Protein 3E8Y (pdb70)

Foldseek 3Di:
DDDQVVLQVVCVVVPFDGFDQDPNDTGTHD

Radius of gyration: 7.88 Å; Cα contacts (8 Å, |Δi|>4): 62; chains: 1; bounding box: 14×13×21 Å

Sequence (30 aa):
ACYSSSDCRRVKKCVAMGFSSGKKCINSSSKCKCYK

Nearest PDB structures (foldseek):
  3e8y-assembly1_X  TM=1.034E+00  e=2.416E-05  unclassified
  1r1g-assembly1_A  TM=9.721E-01  e=2.148E-04  unclassified
  1pjv-assembly1_A  TM=8.446E-01  e=4.876E-02  unclassified
  2ktx-assembly1_A  TM=8.166E-01  e=1.628E-01  Androctonus mauritanicus mauritanicus
  2k4u-assembly1_A  TM=7.925E-01  e=5.435E-01  Olivierus martensii

Secondary structure (DSSP, 8-state):
---HHHHHHHHHHTT-SEEEEETTEEEEE-

Solvent-accessible surface area: 2402 Å² total; per-residue (Å²): 118,29,145,81,76,86,1,65,102,115,0,79,88,130,65,70,76,30,7,77,43,88,127,92,102,45,105,48,120,191

B-factor: mean 12.41, std 4.9, range [6.98, 32.49]

Structure (mmCIF, N/CA/C/O backbone):
data_3E8Y
#
_entry.id   3E8Y
#
_cell.length_a   56.633
_cell.length_b   56.633
_cell.length_c   31.759
_cell.angle_alpha   90.00
_cell.angle_beta   90.00
_cell.angle_gamma   90.00
#
_symmetry.space_group_name_H-M   'I 41/a'
#
loop_
_entity.id
_entity.type
_entity.pdbx_description
1 polymer 'Potassium channel toxin alpha-KTx 19.1'
2 non-polymer 'CHLORIDE ION'
3 non-polymer 'SULFATE ION'
4 water water
#
loop_
_atom_site.group_PDB
_atom_site.id
_atom_site.type_symbol
_atom_site.label_atom_id
_atom_site.label_alt_id
_atom_site.label_comp_id
_atom_site.label_asym_id
_atom_site.label_entity_id
_atom_site.label_seq_id
_atom_site.pdbx_PDB_ins_code
_atom_site.Cartn_x
_atom_site.Cartn_y
_atom_site.Cartn_z
_atom_site.occupancy
_atom_site.B_iso_or_equiv
_atom_site.auth_seq_id
_atom_site.auth_comp_id
_atom_site.auth_asym_id
_atom_site.auth_atom_id
_atom_site.pdbx_PDB_model_num
ATOM 1 N N . ALA A 1 2 ? 50.332 -1.088 14.526 1.00 24.39 2 ALA X N 1
ATOM 2 C CA . ALA A 1 2 ? 48.936 -0.717 14.154 1.00 20.65 2 ALA X CA 1
ATOM 3 C C . ALA A 1 2 ? 48.968 -0.016 12.785 1.00 18.28 2 ALA X C 1
ATOM 4 O O . ALA A 1 2 ? 50.047 0.278 12.275 1.00 22.19 2 ALA X O 1
ATOM 6 N N . CYS A 1 3 ? 47.812 0.268 12.213 1.00 13.53 3 CYS X N 1
ATOM 7 C CA . CYS A 1 3 ? 47.733 1.082 11.020 1.00 11.75 3 CYS X CA 1
ATOM 8 C C . CYS A 1 3 ? 47.363 2.490 11.408 1.00 11.38 3 CYS X C 1
ATOM 9 O O . CYS A 1 3 ? 46.478 2.702 12.242 1.00 11.65 3 CYS X O 1
ATOM 12 N N . TYR A 1 4 ? 48.046 3.460 10.794 1.00 11.77 4 TYR X N 1
ATOM 13 C CA 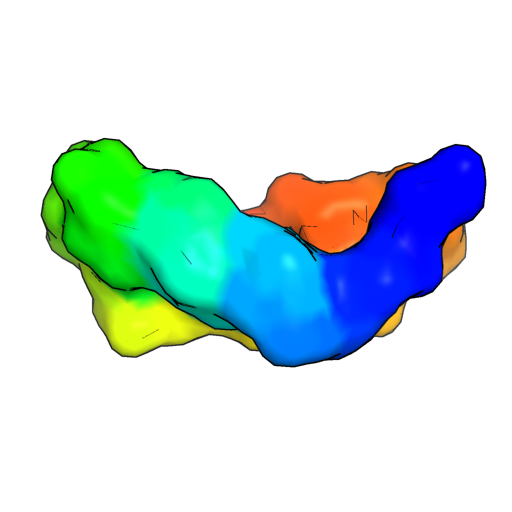. TYR A 1 4 ? 47.763 4.881 10.987 1.00 12.26 4 TYR X CA 1
ATOM 14 C C . TYR A 1 4 ? 47.473 5.469 9.636 1.00 12.16 4 TYR X C 1
ATOM 15 O O . TYR A 1 4 ? 48.247 5.301 8.679 1.00 12.34 4 TYR X O 1
ATOM 24 N N . SER A 1 5 ? 46.395 6.233 9.560 1.00 14.12 5 SER X N 1
ATOM 25 C CA . SER A 1 5 ? 45.878 6.735 8.304 1.00 15.31 5 SER X CA 1
ATOM 26 C C . SER A 1 5 ? 46.847 7.493 7.447 1.00 12.45 5 SER X C 1
ATOM 27 O O . SER A 1 5 ? 46.965 7.231 6.237 1.00 12.44 5 SER X O 1
ATOM 30 N N . SER A 1 6 ? 47.533 8.461 8.021 1.00 12.99 6 SER X N 1
ATOM 31 C CA A SER A 1 6 ? 48.396 9.307 7.252 0.50 12.91 6 SER X CA 1
ATOM 32 C CA B SER A 1 6 ? 48.382 9.298 7.159 0.50 12.46 6 SER X CA 1
ATOM 33 C C . SER A 1 6 ? 49.532 8.483 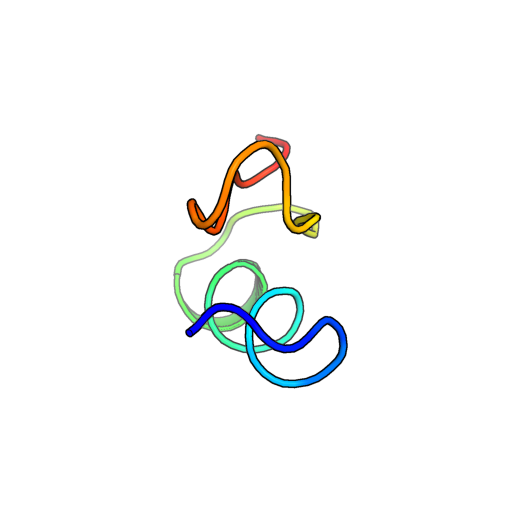6.642 1.00 11.18 6 SER X C 1
ATOM 34 O O . SER A 1 6 ? 49.861 8.599 5.442 1.00 11.70 6 SER X O 1
ATOM 39 N N . ASP A 1 7 ? 50.167 7.660 7.479 1.00 10.16 7 ASP X N 1
ATOM 40 C CA . ASP A 1 7 ? 51.262 6.851 6.991 1.00 9.44 7 ASP X CA 1
ATOM 41 C C . ASP A 1 7 ? 50.799 5.867 5.940 1.00 8.82 7 ASP X C 1
ATOM 42 O O . ASP A 1 7 ? 51.520 5.616 4.957 1.00 9.14 7 ASP X O 1
ATOM 47 N N . CYS A 1 8 ? 49.616 5.278 6.115 1.00 9.36 8 CYS X N 1
ATOM 48 C CA . CYS A 1 8 ? 49.108 4.328 5.147 1.00 9.13 8 CYS X CA 1
ATOM 49 C C . CYS A 1 8 ? 48.897 4.992 3.783 1.00 8.93 8 CYS X C 1
ATOM 50 O O . CYS A 1 8 ? 49.336 4.458 2.758 1.00 9.24 8 CYS X O 1
ATOM 53 N N . ARG A 1 9 ? 48.234 6.152 3.762 1.00 9.22 9 ARG X N 1
ATOM 54 C CA A ARG A 1 9 ? 48.055 6.837 2.508 0.50 9.06 9 ARG X CA 1
ATOM 55 C CA B ARG A 1 9 ? 48.042 6.854 2.493 0.50 10.13 9 ARG X CA 1
ATOM 56 C C . ARG A 1 9 ? 49.384 7.106 1.815 1.00 8.62 9 ARG X C 1
ATOM 57 O O . ARG A 1 9 ? 49.533 6.921 0.598 1.00 8.95 9 ARG X O 1
ATOM 64 N N . VAL A 1 10 ? 50.353 7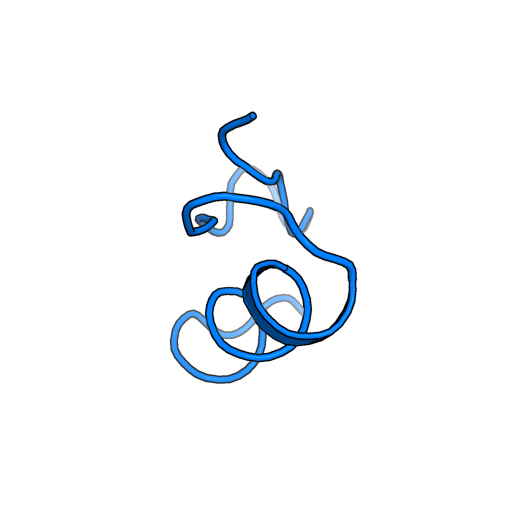.606 2.581 1.00 8.32 10 VAL X N 1
ATOM 65 C CA . VAL A 1 10 ? 51.645 7.994 2.027 1.00 8.29 10 VAL X CA 1
ATOM 66 C C . VAL A 1 10 ? 52.416 6.779 1.516 1.00 7.91 10 VAL X C 1
ATOM 67 O O . VAL A 1 10 ? 53.049 6.861 0.435 1.00 8.14 10 VAL X O 1
ATOM 71 N N . LYS A 1 11 ? 52.383 5.654 2.230 1.00 7.89 11 LYS X N 1
ATOM 72 C CA A LYS A 1 11 ? 52.975 4.402 1.752 0.50 7.89 11 LYS X CA 1
ATOM 73 C CA B LYS A 1 11 ? 53.048 4.464 1.703 0.50 7.99 11 LYS X CA 1
ATOM 74 C C . LYS A 1 11 ? 52.377 4.006 0.414 1.00 7.60 11 LYS X C 1
ATOM 75 O O . LYS A 1 11 ? 53.068 3.648 -0.541 1.00 8.14 11 LYS X O 1
ATOM 86 N N . CYS A 1 12 ? 51.036 4.020 0.362 1.00 7.41 12 CYS X N 1
ATOM 87 C CA . CYS A 1 12 ? 50.356 3.600 -0.844 1.00 7.50 12 CYS X CA 1
ATOM 88 C C . CYS A 1 12 ? 50.722 4.490 -2.038 1.00 7.54 12 CYS X C 1
ATOM 89 O O . CYS A 1 12 ? 51.020 3.983 -3.123 1.00 7.93 12 CYS X O 1
ATOM 92 N N . VAL A 1 13 ? 50.692 5.816 -1.842 1.00 7.83 13 VAL X N 1
ATOM 93 C CA . VAL A 1 13 ? 51.041 6.725 -2.939 1.00 7.75 13 VAL X CA 1
ATOM 94 C C . VAL A 1 13 ? 52.488 6.492 -3.360 1.00 7.81 13 VAL X C 1
ATOM 95 O O . VAL A 1 13 ? 52.808 6.498 -4.560 1.00 8.78 13 VAL X O 1
ATOM 99 N N . ALA A 1 14 ? 53.395 6.290 -2.398 1.00 7.81 14 ALA X N 1
ATOM 100 C CA . ALA A 1 14 ? 54.805 6.082 -2.730 1.00 8.54 14 ALA X CA 1
ATOM 101 C C . ALA A 1 14 ? 55.001 4.907 -3.665 1.00 8.56 14 ALA X C 1
ATOM 102 O O . ALA A 1 14 ? 55.914 4.934 -4.498 1.00 9.63 14 ALA X O 1
ATOM 104 N N . MET A 1 15 ? 54.172 3.862 -3.517 1.00 8.55 15 MET X N 1
ATOM 105 C CA . MET A 1 15 ? 54.271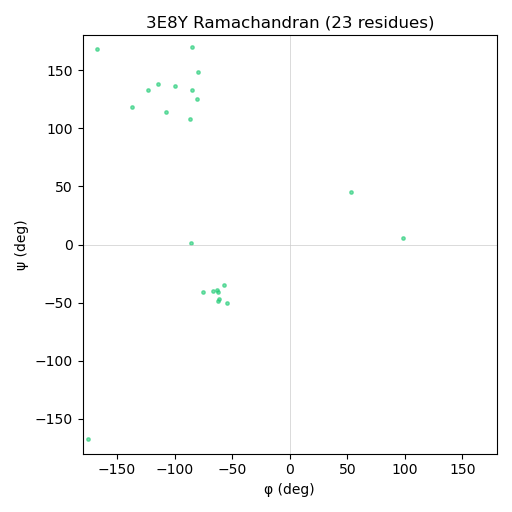 2.679 -4.363 1.00 10.58 15 MET X CA 1
ATOM 106 C C . MET A 1 15 ? 53.510 2.798 -5.651 1.00 10.12 15 MET X 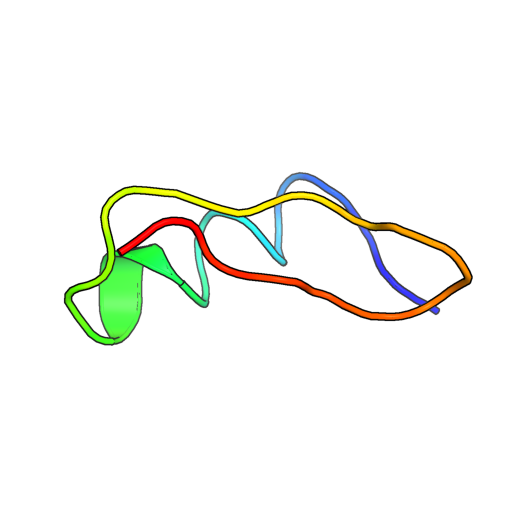C 1
ATOM 107 O O . MET A 1 15 ? 53.552 1.850 -6.439 1.00 13.02 15 MET X O 1
ATOM 114 N N . GLY A 1 16 ? 52.869 3.931 -5.919 1.00 9.17 16 GLY X N 1
ATOM 115 C CA . GLY A 1 16 ? 52.186 4.173 -7.181 1.00 10.30 16 GLY X CA 1
ATOM 116 C C . GLY A 1 16 ? 50.703 3.940 -7.121 1.00 10.04 16 GLY X C 1
ATOM 117 O O . GLY A 1 16 ? 50.043 4.046 -8.162 1.00 14.04 16 GLY X O 1
ATOM 118 N N . PHE A 1 17 ? 50.139 3.657 -5.954 1.00 8.50 17 PHE X N 1
ATOM 119 C CA . PHE A 1 17 ? 48.703 3.510 -5.794 1.00 8.55 17 PHE X CA 1
ATOM 120 C C . PHE A 1 17 ? 48.077 4.884 -5.570 1.00 9.27 17 PHE X C 1
ATOM 121 O O . PHE A 1 17 ? 48.774 5.888 -5.341 1.00 10.41 17 PHE X O 1
ATOM 129 N N . SER A 1 18 ? 46.750 4.946 -5.616 1.00 9.94 18 SER X N 1
ATOM 130 C CA . SER A 1 18 ? 46.064 6.245 -5.536 1.00 11.28 18 SER X CA 1
ATOM 131 C C . SER A 1 18 ? 46.042 6.839 -4.147 1.00 10.68 18 SER X C 1
ATOM 132 O O . SER A 1 18 ? 46.152 8.052 -3.958 1.00 11.55 18 SER X O 1
ATOM 135 N N . SER A 1 19 ? 45.807 5.985 -3.161 1.00 10.32 19 SER X N 1
ATOM 136 C CA . SER A 1 19 ? 45.680 6.348 -1.740 1.00 9.99 19 SER X CA 1
ATOM 137 C C . SER A 1 19 ? 45.545 5.051 -0.968 1.00 8.21 19 SER X C 1
ATOM 138 O O . SER A 1 19 ? 45.754 3.967 -1.541 1.00 8.55 19 SER X O 1
ATOM 141 N N . GLY A 1 20 ? 45.158 5.128 0.298 1.00 8.84 20 GLY X N 1
ATOM 142 C CA . GLY A 1 20 ? 44.861 3.940 1.080 1.00 9.70 20 GLY X CA 1
ATOM 143 C C . GLY A 1 20 ? 44.165 4.282 2.354 1.00 10.04 20 GLY X C 1
ATOM 144 O O . GLY A 1 20 ? 44.111 5.448 2.741 1.00 13.61 20 GLY X O 1
ATOM 145 N N . LYS A 1 21 ? 43.639 3.260 3.011 1.00 9.75 21 LYS X N 1
ATOM 146 C CA A LYS A 1 21 ? 42.951 3.441 4.287 0.50 12.23 21 LYS X CA 1
ATOM 147 C CA B LYS A 1 21 ? 42.812 3.367 4.198 0.50 10.71 21 LYS X CA 1
ATOM 148 C C . LYS A 1 21 ? 43.198 2.263 5.177 1.00 10.15 21 LYS X C 1
ATOM 149 O O . LYS A 1 21 ? 43.403 1.126 4.730 1.00 10.93 21 LYS X O 1
ATOM 156 N N . CYS A 1 22 ? 43.148 2.534 6.474 1.00 10.42 22 CYS X N 1
ATOM 157 C CA . CYS A 1 22 ? 43.277 1.502 7.508 1.00 10.59 22 CYS X CA 1
ATOM 158 C C . CYS A 1 22 ? 41.951 0.777 7.696 1.00 10.63 22 CYS X C 1
ATOM 159 O O . CYS A 1 22 ? 40.926 1.412 8.015 1.00 13.42 22 CYS X O 1
ATOM 162 N N . ILE A 1 23 ? 41.976 -0.538 7.570 1.00 9.49 23 ILE X N 1
ATOM 163 C CA . ILE A 1 23 ? 40.800 -1.384 7.747 1.00 10.33 23 ILE X CA 1
ATOM 164 C C . ILE A 1 23 ? 41.246 -2.575 8.557 1.00 9.60 23 ILE X C 1
ATOM 165 O O . ILE A 1 23 ? 42.1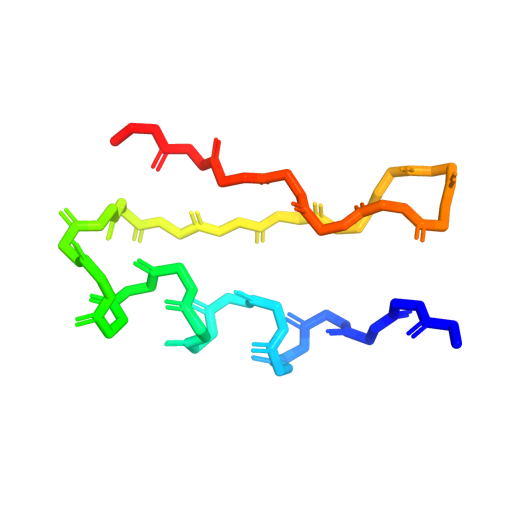34 -3.333 8.133 1.00 10.11 23 ILE X O 1
ATOM 170 N N . ASN A 1 24 ? 40.675 -2.771 9.749 1.00 10.00 24 ASN X N 1
ATOM 171 C CA . ASN A 1 24 ? 40.964 -3.956 10.540 1.00 11.10 24 ASN X CA 1
ATOM 172 C C . ASN A 1 24 ? 42.472 -4.157 10.747 1.00 10.35 24 ASN X C 1
ATOM 173 O O . ASN A 1 24 ? 42.984 -5.259 10.613 1.00 11.17 24 ASN X O 1
ATOM 178 N N . SER A 1 25 ? 43.161 -3.051 11.084 1.00 10.36 25 SER X N 1
ATOM 179 C CA A SER A 1 25 ? 44.607 -3.067 11.337 0.33 11.29 25 SER X CA 1
ATOM 180 C CA B SER A 1 25 ? 44.588 -3.038 11.346 0.33 11.76 25 SER X CA 1
ATOM 181 C CA C SER A 1 25 ? 44.604 -2.979 11.339 0.33 12.05 25 SER X CA 1
ATOM 182 C C . SER A 1 25 ? 45.474 -3.213 10.115 1.00 11.40 25 SER X C 1
ATOM 183 O O . SER A 1 25 ? 46.676 -3.353 10.265 1.00 15.08 25 SER X O 1
ATOM 190 N N . LYS A 1 26 ? 44.893 -3.179 8.920 1.00 10.18 26 LYS X N 1
ATOM 191 C CA . LYS A 1 26 ? 45.642 -3.384 7.674 1.00 10.25 26 LYS X CA 1
ATOM 192 C C . LYS A 1 26 ? 45.613 -2.085 6.871 1.00 8.99 26 LYS X C 1
ATOM 193 O O . LYS A 1 26 ? 44.556 -1.458 6.720 1.00 9.17 26 LYS X O 1
ATOM 198 N N . CYS A 1 27 ? 46.748 -1.716 6.288 1.00 8.96 27 CYS X N 1
ATOM 199 C CA . CYS A 1 27 ? 46.799 -0.602 5.353 1.00 8.38 27 CYS X CA 1
ATOM 200 C C . CYS A 1 27 ? 46.461 -1.141 3.973 1.00 7.46 27 CYS X C 1
ATOM 201 O O . CYS A 1 27 ? 47.262 -1.866 3.363 1.00 7.90 27 CYS X O 1
ATOM 204 N N . LYS A 1 28 ? 45.263 -0.799 3.506 1.00 7.47 28 LYS X N 1
ATOM 205 C CA . LYS A 1 28 ? 44.718 -1.289 2.246 1.00 7.67 28 LYS X CA 1
ATOM 206 C C . LYS A 1 28 ? 44.735 -0.176 1.222 1.00 7.60 28 LYS X C 1
ATOM 207 O O . LYS A 1 28 ? 44.012 0.835 1.355 1.00 7.96 28 LYS X O 1
ATOM 213 N N . CYS A 1 29 ? 45.544 -0.338 0.169 1.00 7.19 29 CYS X N 1
ATOM 214 C CA . CYS A 1 29 ? 45.619 0.709 -0.838 1.00 7.14 29 CYS X CA 1
ATOM 215 C C . CYS A 1 29 ? 44.463 0.652 -1.805 1.00 6.98 29 CYS X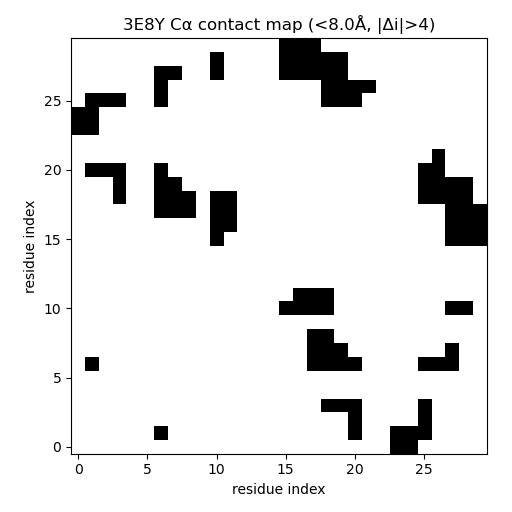 C 1
ATOM 216 O O . CYS A 1 29 ? 43.954 -0.438 -2.151 1.00 7.89 29 CYS X O 1
ATOM 219 N N . TYR A 1 30 ? 44.065 1.816 -2.303 1.00 7.38 30 TYR X N 1
ATOM 220 C CA . TYR A 1 30 ? 43.226 1.949 -3.489 1.00 8.00 30 TYR X CA 1
ATOM 221 C C . TYR A 1 30 ? 44.129 1.920 -4.699 1.00 8.00 30 TYR X C 1
ATOM 222 O O . TYR A 1 30 ? 45.168 2.637 -4.711 1.00 9.31 30 TYR X O 1
ATOM 231 N N . LYS A 1 31 ? 43.806 1.153 -5.727 1.00 8.25 31 LYS X N 1
ATOM 232 C CA . LYS A 1 31 ? 44.613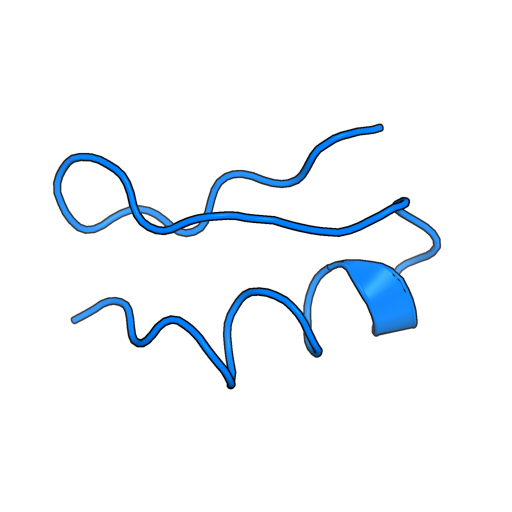 1.095 -6.919 1.00 9.01 31 LYS X CA 1
ATOM 233 C C . LYS A 1 31 ? 44.849 2.460 -7.517 1.00 9.60 31 LYS X C 1
ATOM 234 O O . LYS A 1 31 ? 43.887 3.260 -7.571 1.00 9.75 31 LYS X O 1
#